Protein AF-A0A7R9DGQ2-F1 (afdb_monomer)

pLDDT: mean 95.88, std 4.14, range [75.31, 98.44]

Organism: Timema poppense (NCBI:txid170557)

Mean predicted aligned error: 3.26 Å

Solvent-accessible surface area (backbone atoms only — not comparabl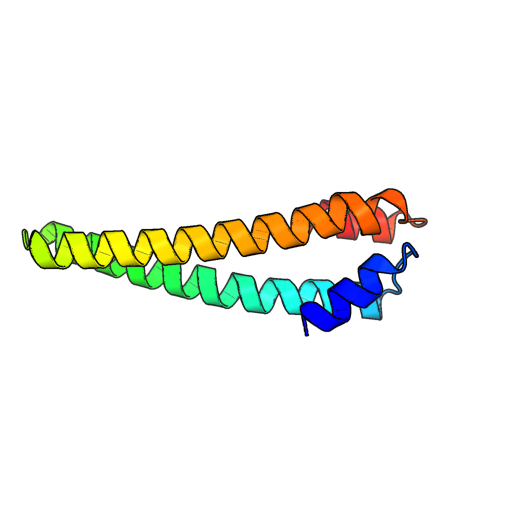e to full-atom values): 5626 Å² total; per-residue (Å²): 103,53,74,59,42,50,57,59,39,68,64,59,48,61,66,52,73,66,55,49,50,50,41,52,51,36,51,50,52,57,53,47,53,46,54,51,52,45,53,53,46,52,53,49,45,62,60,42,65,78,66,74,49,64,74,63,47,51,52,46,51,54,51,44,50,52,47,51,49,54,47,50,52,55,52,51,52,52,51,50,45,38,67,71,21,40,60,80,35,40,82,46,74,67,52,41,55,53,57,80,71,105

Secondary structure (DSSP, 8-state):
-HHHHHHHHTT-SPPPHHHHHHHHHHHHHHHHHHHHHHHHHHHHHHHHHTTT-HHHHHHHHHHHHHHHHHHHHHHHHHHHHIIIIITTT--SHHHHHHHHH-

Sequence (102 aa):
MVEAMKRVASLDLDLSVEERNLLSVAYKNVIGARRASWRIISSIEQKEENKGADLKLAMIRAYRAKVEQELRDICSDILAVLDTHLIPFATSGESRVFYYKM

Foldseek 3Di:
DLVVLLVVLQVLAADDPVSLVVNVVVLCVQLVVLVVVLVVLVVVLVVVVVVPDVVVNVVSVVVSVVSVVVNVVSVVVLVCSLVPRQCVRHPDPVSNVSSVVD

InterPro domains:
  IPR000308 14-3-3 pr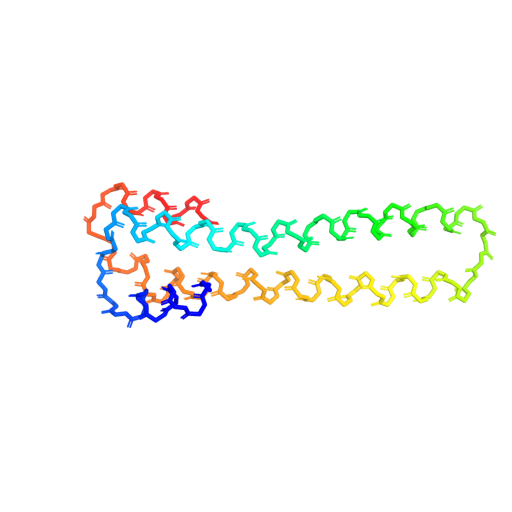otein [PR00305] (14-43)
  IPR000308 14-3-3 protein [PR00305] (63-87)
  IPR000308 14-3-3 protein [PR00305] (94-102)
  IPR000308 14-3-3 protein [PTHR18860] (1-102)
  IPR023409 14-3-3 protein, conserved site [PS00796] (20-30)
  IPR023410 14-3-3 domain [PF00244] (1-102)
  IPR023410 14-3-3 domain [SM00101] (1-102)
  IPR036815 14-3-3 domain superfamily [G3DSA:1.20.190.20] (1-102)
  IPR036815 14-3-3 domain superfamily [SSF48445] (1-102)

Radius of gyration: 17.96 Å; Cα contacts (8 Å, |Δi|>4): 72; chains: 1; bounding box: 44×19×49 Å

Nearest PDB structures (foldseek):
  8dgp-assembly2_D  TM=1.002E+00  e=1.818E-10  Homo sapiens
  7v9b-assembly1_A  TM=9.980E-01  e=3.245E-10  Homo sapiens
  7a6y-assembly2_D  TM=9.788E-01  e=6.979E-09  Homo sapiens
  6gkf-assembly2_D  TM=9.874E-01  e=2.801E-08  Homo sapiens
  6twz-assembly1_A  TM=9.746E-01  e=7.073E-08  Homo sapiens

Structure (mmCIF, N/CA/C/O backbone):
data_AF-A0A7R9DGQ2-F1
#
_entry.id   AF-A0A7R9DGQ2-F1
#
loop_
_atom_site.group_PDB
_atom_site.id
_atom_site.type_symbol
_atom_site.label_atom_id
_atom_site.label_alt_id
_atom_site.label_comp_id
_atom_site.label_asym_id
_atom_site.label_entity_id
_atom_site.label_seq_id
_atom_site.pdbx_PDB_ins_code
_atom_site.Cartn_x
_atom_site.Cartn_y
_atom_site.Cartn_z
_atom_site.occupancy
_atom_site.B_iso_or_equiv
_atom_site.auth_seq_id
_atom_site.auth_comp_id
_atom_site.auth_asym_id
_atom_site.auth_atom_id
_atom_site.pdbx_PDB_model_num
ATOM 1 N N . MET A 1 1 ? -3.040 8.734 -9.853 1.00 89.56 1 MET A N 1
ATOM 2 C CA . MET A 1 1 ? -1.572 8.550 -9.890 1.00 89.56 1 MET A CA 1
ATOM 3 C C . MET A 1 1 ? -1.200 7.074 -9.851 1.00 89.56 1 MET A C 1
ATOM 5 O O . MET A 1 1 ? -0.617 6.628 -10.825 1.00 89.56 1 MET A O 1
ATOM 9 N N . VAL A 1 2 ? -1.596 6.318 -8.813 1.00 94.81 2 VAL A N 1
ATOM 10 C CA . VAL A 1 2 ? -1.340 4.861 -8.713 1.00 94.81 2 VAL A CA 1
ATOM 11 C C . VAL A 1 2 ? -1.738 4.119 -9.993 1.00 94.81 2 VAL A C 1
ATOM 13 O O . VAL A 1 2 ? -0.875 3.543 -10.636 1.00 94.81 2 VAL A O 1
ATOM 16 N N . GLU A 1 3 ? -2.986 4.258 -10.447 1.00 96.19 3 GLU A N 1
ATOM 17 C CA . GLU A 1 3 ? -3.466 3.617 -11.687 1.00 96.19 3 GLU A CA 1
ATOM 18 C C . GLU A 1 3 ? -2.620 3.909 -12.934 1.00 96.19 3 GLU A C 1
ATOM 20 O O . GLU A 1 3 ? -2.417 3.040 -13.776 1.00 96.19 3 GLU A O 1
ATOM 25 N N . ALA A 1 4 ? -2.109 5.134 -13.073 1.00 96.62 4 ALA A N 1
ATOM 26 C CA . ALA A 1 4 ? -1.264 5.486 -14.209 1.00 96.62 4 ALA A CA 1
ATOM 27 C C . ALA A 1 4 ? 0.110 4.816 -14.095 1.00 96.62 4 ALA A C 1
ATOM 29 O O . ALA A 1 4 ? 0.574 4.218 -15.060 1.00 96.62 4 ALA A O 1
ATOM 30 N N . MET A 1 5 ? 0.721 4.853 -12.907 1.00 97.19 5 MET A N 1
ATOM 31 C CA . MET A 1 5 ? 2.028 4.237 -12.676 1.00 97.19 5 MET A CA 1
ATOM 32 C C . MET A 1 5 ? 1.983 2.709 -12.711 1.00 97.19 5 MET A C 1
ATOM 34 O O . MET A 1 5 ? 2.967 2.096 -13.103 1.00 97.19 5 MET A O 1
ATOM 38 N N . LYS A 1 6 ? 0.844 2.089 -12.380 1.00 96.50 6 LYS A N 1
ATOM 39 C CA . LYS A 1 6 ? 0.630 0.651 -12.584 1.00 96.50 6 LYS A CA 1
ATOM 40 C C . LYS A 1 6 ? 0.676 0.282 -14.060 1.00 96.50 6 LYS A C 1
ATOM 42 O O . LYS A 1 6 ? 1.352 -0.669 -14.414 1.00 96.50 6 LYS A O 1
ATOM 47 N N . ARG A 1 7 ? 0.031 1.068 -14.930 1.00 96.81 7 ARG A N 1
ATOM 48 C CA . ARG A 1 7 ? 0.110 0.843 -16.383 1.00 96.81 7 ARG A CA 1
ATOM 49 C C . ARG A 1 7 ? 1.530 0.984 -16.919 1.00 96.81 7 ARG A C 1
ATOM 51 O O . ARG A 1 7 ? 1.899 0.220 -17.796 1.00 96.81 7 ARG A O 1
ATOM 58 N N . VAL A 1 8 ? 2.303 1.937 -16.394 1.00 96.50 8 VAL A N 1
ATOM 59 C CA . VAL A 1 8 ? 3.723 2.098 -16.751 1.00 96.50 8 VAL A CA 1
ATOM 60 C C . VAL A 1 8 ? 4.545 0.901 -16.264 1.00 96.50 8 VAL A C 1
ATOM 62 O O . VAL A 1 8 ? 5.336 0.367 -17.028 1.00 96.50 8 VAL A O 1
ATOM 65 N N . ALA A 1 9 ? 4.321 0.437 -15.029 1.00 96.25 9 ALA A N 1
ATOM 66 C CA . ALA A 1 9 ? 4.982 -0.753 -14.494 1.00 96.25 9 ALA A CA 1
ATOM 67 C C . ALA A 1 9 ? 4.682 -2.006 -15.334 1.00 96.25 9 ALA A C 1
ATOM 69 O O . ALA A 1 9 ? 5.599 -2.741 -15.668 1.00 96.25 9 ALA A O 1
ATOM 70 N N . SER A 1 10 ? 3.430 -2.201 -15.755 1.00 95.75 10 SER A N 1
ATOM 71 C CA . SER A 1 10 ? 3.005 -3.326 -16.601 1.00 95.75 10 SER A CA 1
ATOM 72 C C . SER A 1 10 ? 3.500 -3.275 -18.055 1.00 95.75 10 SER A C 1
ATOM 74 O O . SER A 1 10 ? 3.057 -4.083 -18.866 1.00 95.75 10 SER A O 1
ATOM 76 N N . LEU A 1 11 ? 4.381 -2.332 -18.414 1.00 96.12 11 LEU A N 1
ATOM 77 C CA . LEU A 1 11 ? 5.097 -2.367 -19.694 1.00 96.12 11 LEU A CA 1
ATOM 78 C C . LEU A 1 11 ? 6.267 -3.357 -19.685 1.00 96.12 11 LEU A C 1
ATOM 80 O O . LEU A 1 11 ? 6.854 -3.567 -20.743 1.00 96.12 11 LEU A O 1
ATOM 84 N N . ASP A 1 12 ? 6.589 -3.956 -18.531 1.00 95.94 12 ASP A N 1
ATOM 85 C CA . ASP A 1 12 ? 7.615 -4.995 -18.396 1.00 95.94 12 ASP A CA 1
ATOM 86 C C . ASP A 1 12 ? 9.006 -4.507 -18.850 1.00 95.94 12 ASP A C 1
ATOM 88 O O . ASP A 1 12 ? 9.777 -5.189 -19.528 1.00 95.94 12 ASP A O 1
ATOM 92 N N . LEU A 1 13 ? 9.318 -3.266 -18.472 1.00 94.88 13 LEU A N 1
ATOM 93 C CA . LEU A 1 13 ? 10.583 -2.586 -18.739 1.00 94.88 13 LEU A CA 1
ATOM 94 C C . LEU A 1 13 ? 11.186 -2.083 -17.426 1.00 94.88 13 LEU A C 1
ATOM 96 O O . LEU A 1 13 ? 10.465 -1.771 -16.476 1.00 94.88 13 LEU A O 1
ATOM 100 N N . ASP A 1 14 ? 12.514 -1.949 -17.384 1.00 96.12 14 ASP A N 1
ATOM 101 C CA . ASP A 1 14 ? 13.174 -1.304 -16.248 1.00 96.12 14 ASP A CA 1
ATOM 102 C C . ASP A 1 14 ? 12.773 0.172 -16.205 1.00 96.12 14 ASP A C 1
ATOM 104 O O . ASP A 1 14 ? 13.000 0.927 -17.156 1.00 96.12 14 ASP A O 1
ATOM 108 N N . LEU A 1 15 ? 12.159 0.580 -15.099 1.00 97.38 15 LEU A N 1
ATOM 109 C CA . LEU A 1 15 ? 11.661 1.937 -14.953 1.00 97.38 15 LEU A CA 1
ATOM 110 C C . LEU A 1 15 ? 12.815 2.921 -14.752 1.00 97.38 15 LEU A C 1
ATOM 112 O O . LEU A 1 15 ? 13.747 2.695 -13.962 1.00 97.38 15 LEU A O 1
ATOM 116 N N . SER A 1 16 ? 12.694 4.087 -15.383 1.00 97.44 16 SER A N 1
ATOM 117 C CA . SER A 1 16 ? 13.592 5.206 -15.120 1.00 97.44 16 SER A CA 1
ATOM 118 C C . SER A 1 16 ? 13.544 5.622 -13.644 1.00 97.44 16 SER A C 1
ATOM 120 O O . SER A 1 16 ? 12.616 5.304 -12.893 1.00 97.44 16 SER A O 1
ATOM 122 N N . VAL A 1 17 ? 14.559 6.364 -13.199 1.00 97.06 17 VAL A N 1
ATOM 123 C CA . VAL A 1 17 ? 14.622 6.882 -11.821 1.00 97.06 17 VAL A CA 1
ATOM 124 C C . VAL A 1 17 ? 13.378 7.713 -11.485 1.00 97.06 17 VAL A C 1
ATOM 126 O O . VAL A 1 17 ? 12.825 7.587 -10.392 1.00 97.06 17 VAL A O 1
ATOM 129 N N . GLU A 1 18 ? 12.907 8.533 -12.425 1.00 97.31 18 GLU A N 1
ATOM 130 C CA . GLU A 1 18 ? 11.720 9.366 -12.238 1.00 97.31 18 GLU A CA 1
ATOM 131 C C . GLU A 1 18 ? 10.449 8.519 -12.107 1.00 97.31 18 GLU A C 1
ATOM 133 O O . GLU A 1 18 ? 9.695 8.691 -11.150 1.00 97.31 18 GLU A O 1
ATOM 138 N N . GLU A 1 19 ? 10.249 7.536 -12.986 1.00 97.62 19 GLU A N 1
ATOM 139 C CA . GLU A 1 19 ? 9.090 6.638 -12.933 1.00 97.62 19 GLU A CA 1
ATOM 140 C C . GLU A 1 19 ? 9.071 5.798 -11.650 1.00 97.62 19 GLU A C 1
ATOM 142 O O . GLU 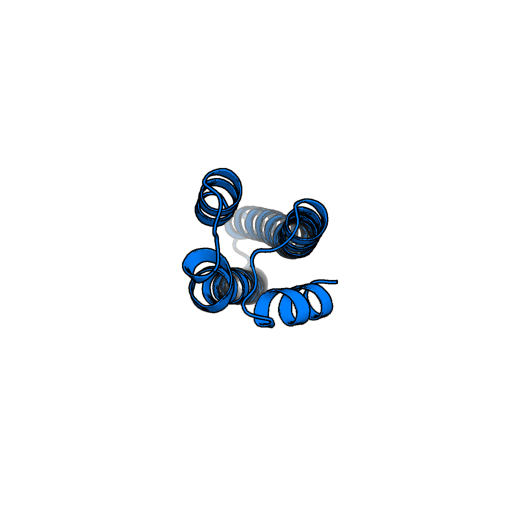A 1 19 ? 8.033 5.708 -10.989 1.00 97.62 19 GLU A O 1
ATOM 147 N N . ARG A 1 20 ? 10.219 5.245 -11.229 1.00 97.50 20 ARG A N 1
ATOM 148 C CA . ARG A 1 20 ? 10.343 4.528 -9.945 1.00 97.50 20 ARG A CA 1
ATOM 149 C C . ARG A 1 20 ? 9.955 5.418 -8.769 1.00 97.50 20 ARG A C 1
ATOM 151 O O . ARG A 1 20 ? 9.209 4.994 -7.881 1.00 97.50 20 ARG A O 1
ATOM 158 N N . ASN A 1 21 ? 10.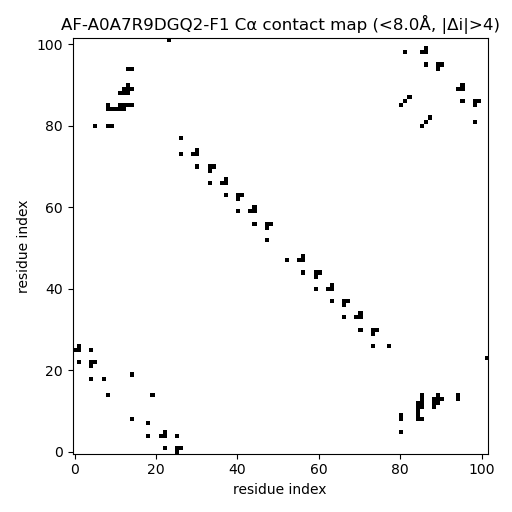420 6.665 -8.769 1.00 97.38 21 ASN A N 1
ATOM 159 C CA . ASN A 1 21 ? 10.090 7.629 -7.727 1.00 97.38 21 ASN A CA 1
ATOM 160 C C . ASN A 1 21 ? 8.599 7.984 -7.727 1.00 97.38 21 ASN A C 1
ATOM 162 O O . ASN A 1 21 ? 7.987 7.981 -6.656 1.00 97.38 21 ASN A O 1
ATOM 166 N N . LEU A 1 22 ? 7.997 8.222 -8.895 1.00 97.94 22 LEU A N 1
ATOM 167 C CA . LEU A 1 22 ? 6.566 8.505 -9.026 1.00 97.94 22 LEU A CA 1
ATOM 168 C C . LEU A 1 22 ? 5.711 7.334 -8.531 1.00 97.94 22 LEU A C 1
ATOM 170 O O . LEU A 1 22 ? 4.772 7.554 -7.763 1.00 97.94 22 LEU A O 1
ATOM 174 N N . LEU A 1 23 ? 6.057 6.096 -8.896 1.00 97.38 23 LEU A N 1
ATOM 175 C CA . LEU A 1 23 ? 5.387 4.891 -8.400 1.00 97.38 23 LEU A CA 1
ATOM 176 C C . LEU A 1 23 ? 5.461 4.817 -6.865 1.00 97.38 23 LEU A C 1
ATOM 178 O O . LEU A 1 23 ? 4.434 4.694 -6.195 1.00 97.38 23 LEU A O 1
ATOM 182 N N . SER A 1 24 ? 6.665 4.956 -6.301 1.00 97.31 24 SER A N 1
ATOM 183 C CA . SER A 1 24 ? 6.889 4.924 -4.851 1.00 97.31 24 SER A CA 1
ATOM 184 C C . SER A 1 24 ? 6.099 6.016 -4.123 1.00 97.31 24 SER A C 1
ATOM 186 O O . SER A 1 24 ? 5.460 5.740 -3.109 1.00 97.31 24 SER A O 1
ATOM 188 N N . VAL A 1 25 ? 6.116 7.255 -4.623 1.00 97.62 25 VAL A N 1
ATOM 189 C CA . VAL A 1 25 ? 5.373 8.378 -4.026 1.00 97.62 25 VAL A CA 1
ATOM 190 C C . VAL A 1 25 ? 3.869 8.120 -4.076 1.00 97.62 25 VAL A C 1
ATOM 192 O O . VAL A 1 25 ? 3.181 8.339 -3.076 1.00 97.62 25 VAL A O 1
ATOM 195 N N . ALA A 1 26 ? 3.358 7.609 -5.199 1.00 97.00 26 ALA A N 1
ATOM 196 C CA . ALA A 1 26 ? 1.941 7.314 -5.362 1.00 97.00 26 ALA A CA 1
ATOM 197 C C . ALA A 1 26 ? 1.445 6.323 -4.298 1.00 97.00 26 ALA A C 1
ATOM 199 O O . ALA A 1 26 ? 0.493 6.629 -3.577 1.00 97.00 26 ALA A O 1
ATOM 200 N N . TYR A 1 27 ? 2.120 5.180 -4.140 1.00 97.75 27 TYR A N 1
ATOM 201 C CA . TYR A 1 27 ? 1.733 4.181 -3.141 1.00 97.75 27 TYR A CA 1
ATOM 202 C C . TYR A 1 27 ? 1.982 4.651 -1.705 1.00 97.75 27 TYR A C 1
ATOM 204 O O . TYR A 1 27 ? 1.109 4.465 -0.857 1.00 97.75 27 TYR A O 1
ATOM 212 N N . LYS A 1 28 ? 3.107 5.332 -1.423 1.00 97.38 28 LYS A N 1
ATOM 213 C CA . LYS A 1 28 ? 3.411 5.879 -0.084 1.00 97.38 28 LYS A CA 1
ATOM 214 C C . LYS A 1 28 ? 2.352 6.860 0.407 1.00 97.38 28 LYS A C 1
ATOM 216 O O . LYS A 1 28 ? 2.004 6.834 1.586 1.00 97.38 28 LYS A O 1
ATOM 221 N N . ASN A 1 29 ? 1.815 7.692 -0.479 1.00 95.50 29 ASN A N 1
ATOM 222 C CA . ASN A 1 29 ? 0.759 8.634 -0.119 1.00 95.50 29 ASN A CA 1
ATOM 223 C C . ASN A 1 29 ? -0.553 7.913 0.214 1.00 95.50 29 ASN A C 1
ATOM 225 O O . ASN A 1 29 ? -1.168 8.200 1.243 1.00 95.50 29 ASN A O 1
ATOM 229 N N . VAL A 1 30 ? -0.953 6.941 -0.612 1.00 95.75 30 VAL A N 1
ATOM 230 C CA . VAL A 1 30 ? -2.202 6.189 -0.412 1.00 95.75 30 VAL A CA 1
ATOM 231 C C . VAL A 1 30 ? -2.137 5.344 0.866 1.00 95.75 30 VAL A C 1
ATOM 233 O O . VAL A 1 30 ? -3.015 5.459 1.727 1.00 95.75 30 VAL A O 1
ATOM 236 N N . ILE A 1 31 ? -1.062 4.570 1.062 1.00 97.12 31 ILE A N 1
ATOM 237 C CA . ILE A 1 31 ? -0.878 3.775 2.286 1.00 97.12 31 ILE A CA 1
ATOM 238 C C . ILE A 1 31 ? -0.672 4.668 3.517 1.00 97.12 31 ILE A C 1
ATOM 240 O O . ILE A 1 31 ? -1.142 4.347 4.609 1.00 97.12 31 ILE A O 1
ATOM 244 N N . GLY A 1 32 ? -0.010 5.818 3.360 1.00 97.69 32 GLY A N 1
ATOM 245 C CA . GLY A 1 32 ? 0.221 6.789 4.427 1.00 97.69 32 GLY A CA 1
ATOM 246 C C . GLY A 1 32 ? -1.083 7.335 5.004 1.00 97.69 32 GLY A C 1
ATOM 247 O O . GLY A 1 32 ? -1.249 7.349 6.228 1.00 97.69 32 GLY A O 1
ATOM 248 N N . ALA A 1 33 ? -2.033 7.696 4.135 1.00 97.00 33 ALA A N 1
ATOM 249 C CA . ALA A 1 33 ? -3.364 8.137 4.543 1.00 97.00 33 ALA A CA 1
ATOM 250 C C . ALA A 1 33 ? -4.092 7.050 5.349 1.00 97.00 33 ALA A C 1
ATOM 252 O O . ALA A 1 33 ? -4.587 7.317 6.446 1.00 97.00 33 ALA A O 1
ATOM 253 N N . ARG A 1 34 ? -4.086 5.799 4.869 1.00 97.81 34 ARG A N 1
ATOM 254 C CA . ARG A 1 34 ? -4.745 4.683 5.565 1.00 97.81 34 ARG A CA 1
ATOM 255 C C . ARG A 1 34 ? -4.074 4.297 6.879 1.00 97.81 34 ARG A C 1
ATOM 257 O O . ARG A 1 34 ? -4.772 4.075 7.866 1.00 97.81 34 ARG A O 1
ATOM 264 N N . ARG A 1 35 ? -2.741 4.329 6.961 1.00 98.38 35 ARG A N 1
ATOM 265 C CA . ARG A 1 35 ? -2.004 4.124 8.222 1.00 98.38 35 ARG A CA 1
ATOM 266 C C . ARG A 1 35 ? -2.299 5.219 9.245 1.00 98.38 35 ARG A C 1
ATOM 268 O O . ARG A 1 35 ? -2.336 4.943 10.443 1.00 98.38 35 ARG A O 1
ATOM 275 N N . ALA A 1 36 ? -2.473 6.468 8.811 1.00 98.31 36 ALA A N 1
ATOM 276 C CA . ALA A 1 36 ? -2.889 7.549 9.701 1.00 98.31 36 ALA A CA 1
ATOM 277 C C . ALA A 1 36 ? -4.311 7.312 10.231 1.00 98.31 36 ALA A C 1
ATOM 279 O O . ALA A 1 36 ? -4.508 7.345 11.445 1.00 98.31 36 ALA A O 1
ATOM 280 N N . SER A 1 37 ? -5.264 6.982 9.353 1.00 98.19 37 SER A N 1
ATOM 281 C CA . SER A 1 37 ? -6.634 6.631 9.750 1.00 98.19 37 SER A CA 1
ATOM 282 C C . SER A 1 37 ? -6.667 5.459 10.732 1.00 98.19 37 SER A C 1
ATOM 284 O O . SER A 1 37 ? -7.307 5.560 11.775 1.00 98.19 37 SER A O 1
ATOM 286 N N . TRP A 1 38 ? -5.925 4.384 10.455 1.00 98.44 38 TRP A N 1
ATOM 287 C CA . TRP A 1 38 ? -5.862 3.208 11.323 1.00 98.44 38 TRP A CA 1
ATOM 288 C C . TRP A 1 38 ? -5.337 3.539 12.725 1.00 98.44 38 TRP A C 1
ATOM 290 O O . TRP A 1 38 ? -5.933 3.120 13.716 1.00 98.44 38 TRP A O 1
ATOM 300 N N . ARG A 1 39 ? -4.274 4.351 12.832 1.00 98.44 39 ARG A N 1
ATOM 301 C CA . ARG A 1 39 ? -3.738 4.799 14.131 1.00 98.44 39 ARG A CA 1
ATOM 302 C C . ARG A 1 39 ? -4.758 5.612 14.927 1.00 98.44 39 ARG A C 1
ATOM 304 O O . ARG A 1 39 ? -4.889 5.409 16.131 1.00 98.44 39 ARG A O 1
ATOM 311 N N . ILE A 1 40 ? -5.479 6.516 14.262 1.00 98.12 40 ILE A N 1
ATOM 312 C CA . ILE A 1 40 ? -6.515 7.339 14.901 1.00 98.12 40 ILE A CA 1
ATOM 313 C C . ILE A 1 40 ? -7.640 6.447 15.432 1.00 98.12 40 ILE A C 1
ATOM 315 O O . ILE A 1 40 ? -7.995 6.555 16.602 1.00 98.12 40 ILE A O 1
ATOM 319 N N . ILE A 1 41 ? -8.162 5.540 14.603 1.00 97.44 41 ILE A N 1
ATOM 320 C CA . ILE A 1 41 ? -9.265 4.648 14.985 1.00 97.44 41 ILE A CA 1
ATOM 321 C C . ILE A 1 41 ? -8.83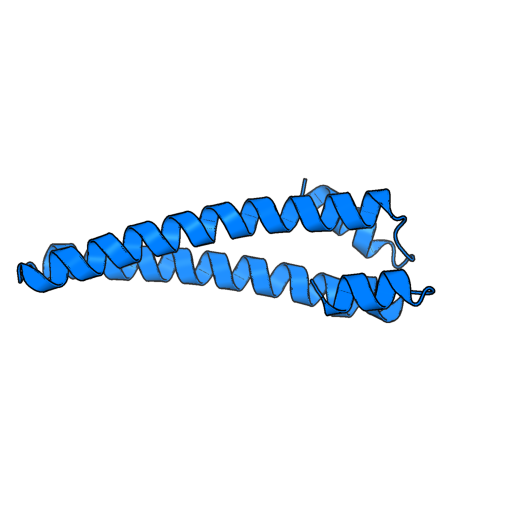8 3.718 16.122 1.00 97.44 41 ILE A C 1
ATOM 323 O O . ILE A 1 41 ? -9.573 3.585 17.092 1.00 97.44 41 ILE A O 1
ATOM 327 N N . SER A 1 42 ? -7.630 3.154 16.058 1.00 97.12 42 SER A N 1
ATOM 328 C CA . SER A 1 42 ? -7.097 2.294 17.123 1.00 97.12 42 SER A CA 1
ATOM 329 C C . SER A 1 42 ? -6.950 3.050 18.450 1.00 97.12 42 SER A C 1
ATOM 331 O O . SER A 1 42 ? -7.257 2.514 19.511 1.00 97.12 42 SER A O 1
ATOM 333 N N . SER A 1 43 ? -6.549 4.327 18.411 1.00 96.88 43 SER A N 1
ATOM 334 C CA . SER A 1 43 ? -6.507 5.172 19.613 1.00 96.88 43 SER A CA 1
ATOM 335 C C . SER A 1 43 ? -7.904 5.475 20.167 1.00 96.88 43 SER A C 1
ATOM 337 O O . SER A 1 43 ? -8.075 5.558 21.383 1.00 96.88 43 SER A O 1
ATOM 339 N N . ILE A 1 44 ? -8.908 5.641 19.299 1.00 95.31 44 ILE A N 1
ATOM 340 C CA . ILE A 1 44 ? -10.307 5.820 19.712 1.00 95.31 44 ILE A CA 1
ATOM 341 C C . ILE A 1 44 ? -10.845 4.530 20.342 1.00 95.31 44 ILE A C 1
ATOM 343 O O . ILE A 1 44 ? -11.454 4.602 21.405 1.00 95.31 44 ILE A O 1
ATOM 347 N N . GLU A 1 45 ? -10.574 3.369 19.740 1.00 94.31 45 GLU A N 1
ATOM 348 C CA . GLU A 1 45 ? -10.947 2.053 20.277 1.00 94.31 45 GLU A CA 1
ATOM 349 C C . GLU A 1 45 ? -10.418 1.874 21.698 1.00 94.31 45 GLU A C 1
ATOM 351 O O . GLU A 1 45 ? -11.206 1.681 22.619 1.00 94.31 45 GLU A O 1
ATOM 356 N N . GLN A 1 46 ? -9.114 2.079 21.902 1.00 93.31 46 GLN A N 1
ATOM 357 C CA . GLN A 1 46 ? -8.479 1.947 23.215 1.00 93.31 46 GLN A CA 1
ATOM 358 C C . GLN A 1 46 ? -9.079 2.897 24.270 1.00 93.31 46 GLN A C 1
ATOM 360 O O . GLN A 1 46 ? -9.171 2.558 25.449 1.00 93.31 46 GLN A O 1
ATOM 365 N N . LYS A 1 47 ? -9.500 4.107 23.873 1.00 92.31 47 LYS A N 1
ATOM 366 C CA . LYS A 1 47 ? -10.151 5.063 24.787 1.00 92.31 47 LYS A CA 1
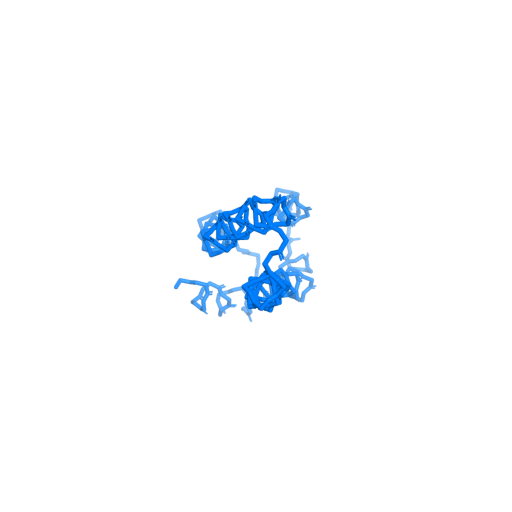ATOM 367 C C . LYS A 1 47 ? -11.577 4.659 25.150 1.00 92.31 47 LYS A C 1
ATOM 369 O O . LYS A 1 47 ? -12.005 4.956 26.264 1.00 92.31 47 LYS A O 1
ATOM 374 N N . GLU A 1 48 ? -12.315 4.052 24.225 1.00 91.44 48 GLU A N 1
ATOM 375 C CA . GLU A 1 48 ? -13.696 3.614 24.457 1.00 91.44 48 GLU A CA 1
ATOM 376 C C . GLU A 1 48 ? -13.771 2.271 25.195 1.00 91.44 48 GLU A C 1
ATOM 378 O O . GLU A 1 48 ? -14.696 2.083 25.983 1.00 91.44 48 GLU A O 1
ATOM 383 N N . GLU A 1 49 ? -12.774 1.388 25.051 1.00 89.12 49 GLU A N 1
ATOM 384 C CA . GLU A 1 49 ? -12.658 0.163 25.864 1.00 89.12 49 GLU A CA 1
ATOM 385 C C . GLU A 1 49 ? -12.651 0.473 27.368 1.00 89.12 49 GLU A C 1
ATOM 387 O O . GLU A 1 49 ? -13.320 -0.204 28.146 1.00 89.12 49 GLU A O 1
ATOM 392 N N . ASN A 1 50 ? -12.008 1.571 27.774 1.00 82.12 50 ASN A N 1
ATOM 393 C CA . ASN A 1 50 ? -11.955 2.003 29.175 1.00 82.12 50 ASN A CA 1
ATOM 394 C C . ASN A 1 50 ? -13.297 2.526 29.729 1.00 82.12 50 ASN A C 1
ATOM 396 O O . ASN A 1 50 ? -13.398 2.782 30.927 1.00 82.12 50 ASN A O 1
ATOM 400 N N . LYS A 1 51 ? -14.316 2.733 28.881 1.00 83.6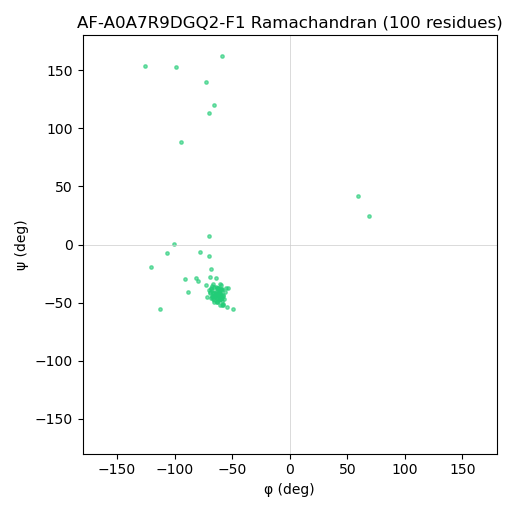2 51 LYS A N 1
ATOM 401 C CA . LYS A 1 51 ? -15.615 3.320 29.263 1.00 83.62 51 LYS A CA 1
ATOM 402 C C . LYS A 1 51 ? -16.766 2.309 29.308 1.00 83.62 51 LYS A C 1
ATOM 404 O O . LYS A 1 51 ? -17.858 2.684 29.725 1.00 83.62 51 LYS A O 1
ATOM 409 N N . GLY A 1 52 ? -16.548 1.064 28.871 1.00 75.31 52 GLY A N 1
ATOM 410 C CA . GLY A 1 52 ? -17.545 -0.016 28.944 1.00 75.31 52 GLY A CA 1
ATOM 411 C C . GLY A 1 52 ? -18.764 0.137 28.019 1.00 75.31 52 GLY A C 1
ATOM 412 O O . GLY A 1 52 ? -19.829 -0.390 28.325 1.00 75.31 52 GLY A O 1
ATOM 413 N N . ALA A 1 53 ? -18.654 0.880 26.909 1.00 76.38 53 ALA A N 1
ATOM 414 C CA . ALA A 1 53 ? -19.762 1.097 25.969 1.00 76.38 53 ALA A CA 1
ATOM 415 C C . ALA A 1 53 ? -19.746 0.095 24.790 1.00 76.38 53 ALA A C 1
ATOM 417 O O . ALA A 1 53 ? -19.216 0.396 23.717 1.00 76.38 53 ALA A O 1
ATOM 418 N N . ASP A 1 54 ? -20.388 -1.067 24.958 1.00 83.06 54 ASP A N 1
ATOM 419 C CA . ASP A 1 54 ? -20.312 -2.205 24.017 1.00 83.06 54 ASP A CA 1
ATOM 420 C C . ASP A 1 54 ? -20.757 -1.898 22.575 1.00 83.06 54 ASP A C 1
ATOM 422 O O . ASP A 1 54 ? -20.080 -2.280 21.618 1.00 83.06 54 ASP A O 1
ATOM 426 N N . LEU A 1 55 ? -21.861 -1.166 22.379 1.00 89.88 55 LEU A N 1
ATOM 427 C CA . LEU A 1 55 ? -22.367 -0.858 21.030 1.00 89.88 55 LEU A CA 1
ATOM 428 C C . LEU A 1 55 ? -21.420 0.055 20.238 1.00 89.88 55 LEU A C 1
ATOM 430 O O . LEU A 1 55 ? -21.184 -0.165 19.049 1.00 89.88 55 LEU A O 1
ATOM 434 N N . LYS A 1 56 ? -20.857 1.078 20.893 1.00 90.62 56 LYS A N 1
ATOM 435 C CA . LYS A 1 56 ? -19.893 1.988 20.255 1.00 90.62 56 LYS A CA 1
ATOM 436 C C . LYS A 1 56 ? -18.608 1.248 19.920 1.00 90.62 56 LYS A C 1
ATOM 438 O O . LYS A 1 56 ? -18.072 1.417 18.827 1.00 90.62 56 LYS A O 1
ATOM 443 N N . LEU A 1 57 ? -18.152 0.397 20.836 1.00 93.69 57 LEU A N 1
ATOM 444 C CA . LEU A 1 57 ? -16.955 -0.405 20.648 1.00 93.69 57 LEU A CA 1
ATOM 445 C C . LEU A 1 57 ? -17.092 -1.360 19.453 1.00 93.69 57 LEU A C 1
ATOM 447 O O . LEU A 1 57 ? -16.174 -1.453 18.640 1.00 93.69 57 LEU A O 1
ATOM 451 N N . ALA A 1 58 ? -18.255 -1.998 19.285 1.00 94.38 58 ALA A N 1
ATOM 452 C CA . ALA A 1 58 ? -18.541 -2.842 18.125 1.00 94.38 58 ALA A CA 1
ATOM 453 C C . ALA A 1 58 ? -18.459 -2.062 16.798 1.00 94.38 58 ALA A C 1
ATOM 455 O O . ALA A 1 58 ? -17.825 -2.526 15.848 1.00 94.38 58 ALA A O 1
ATOM 456 N N . MET A 1 59 ? -19.031 -0.852 16.738 1.00 95.62 59 MET A N 1
ATOM 457 C CA . MET A 1 59 ? -18.950 0.010 15.549 1.00 95.62 59 MET A CA 1
ATOM 458 C C . MET A 1 59 ? -17.511 0.442 15.237 1.00 95.62 59 MET A C 1
ATOM 460 O O . MET A 1 59 ? -17.095 0.412 14.078 1.00 95.62 59 MET A O 1
ATOM 464 N N . ILE A 1 60 ? -16.736 0.811 16.262 1.00 96.25 60 ILE A N 1
ATOM 465 C CA . ILE A 1 60 ? -15.332 1.215 16.104 1.00 96.25 60 ILE A CA 1
ATOM 466 C C . ILE A 1 60 ? -14.495 0.048 15.576 1.00 96.25 60 ILE A C 1
ATOM 468 O O . ILE A 1 60 ? -13.754 0.224 14.609 1.00 96.25 60 ILE A O 1
ATOM 472 N N . ARG A 1 61 ? -14.660 -1.152 16.146 1.00 96.12 61 ARG A N 1
ATOM 473 C CA . ARG A 1 61 ? -13.967 -2.371 15.702 1.00 96.12 61 ARG A CA 1
ATOM 474 C C . ARG A 1 61 ? -14.294 -2.726 14.258 1.00 96.12 61 ARG A C 1
ATOM 476 O O . ARG A 1 61 ? -13.384 -3.003 13.480 1.00 96.12 61 ARG A O 1
ATOM 483 N N . ALA A 1 62 ? -15.570 -2.660 13.875 1.00 97.00 62 ALA A N 1
ATOM 484 C CA . ALA A 1 62 ? -15.985 -2.894 12.494 1.00 97.00 62 ALA A CA 1
ATOM 485 C C . ALA A 1 62 ? -15.336 -1.887 11.529 1.00 97.00 62 ALA A C 1
ATOM 487 O O . ALA A 1 62 ? -14.851 -2.261 10.459 1.00 97.00 62 ALA A O 1
ATOM 488 N N . TYR A 1 63 ? -15.267 -0.612 11.921 1.00 97.69 63 TYR A N 1
ATOM 489 C CA . TYR A 1 63 ? -14.628 0.413 11.103 1.00 97.69 63 TYR A CA 1
ATOM 490 C C . TYR A 1 63 ? -13.103 0.247 11.029 1.00 97.69 63 TYR A C 1
ATOM 492 O O . TYR A 1 63 ? -12.531 0.393 9.948 1.00 97.69 63 TYR A O 1
ATOM 500 N N . ARG A 1 64 ? -12.439 -0.132 12.132 1.00 97.94 64 ARG A N 1
ATOM 501 C CA . ARG A 1 64 ? -11.011 -0.486 12.125 1.00 97.94 64 ARG A CA 1
ATOM 502 C C . ARG A 1 64 ? -10.742 -1.641 11.168 1.00 97.94 64 ARG A C 1
ATOM 504 O O . ARG A 1 64 ? -9.853 -1.514 10.332 1.00 97.94 64 ARG A O 1
ATOM 511 N N . ALA A 1 65 ? -11.523 -2.718 11.249 1.00 98.12 65 ALA A N 1
ATOM 512 C CA . ALA A 1 65 ? -11.374 -3.885 10.382 1.00 98.12 65 ALA A CA 1
ATOM 513 C C . ALA A 1 65 ? -11.514 -3.519 8.896 1.00 98.12 65 ALA A C 1
ATOM 515 O O . ALA A 1 65 ? -10.736 -3.986 8.068 1.00 98.12 65 ALA A O 1
ATOM 516 N N . LYS A 1 66 ? -12.442 -2.614 8.555 1.00 98.19 66 LYS A N 1
ATOM 517 C CA . LYS A 1 66 ? -12.561 -2.087 7.189 1.00 98.19 66 LYS A CA 1
ATOM 518 C C . LYS A 1 66 ? -11.288 -1.362 6.738 1.00 98.19 66 LYS A C 1
ATOM 520 O O . LYS A 1 66 ? -10.796 -1.621 5.646 1.00 98.19 66 LYS A O 1
ATOM 525 N N . VAL A 1 67 ? -10.728 -0.485 7.573 1.00 98.12 67 VAL A N 1
ATOM 526 C CA . VAL A 1 67 ? -9.472 0.218 7.249 1.00 98.12 67 VAL A CA 1
ATOM 527 C C . VAL A 1 67 ? -8.287 -0.749 7.156 1.00 98.12 67 VAL A C 1
ATOM 529 O O . VAL A 1 67 ? -7.418 -0.563 6.307 1.00 98.12 67 VAL A O 1
ATOM 532 N N . GLU A 1 68 ? -8.244 -1.785 7.994 1.00 98.25 68 GLU A N 1
ATOM 533 C CA . GLU A 1 68 ? -7.237 -2.849 7.905 1.00 98.25 68 GLU A CA 1
ATOM 534 C C . GLU A 1 68 ? -7.344 -3.633 6.598 1.00 98.25 68 GLU A C 1
ATOM 536 O O . GLU A 1 68 ? -6.312 -3.935 6.002 1.00 98.25 68 GLU A O 1
ATOM 541 N N . GLN A 1 69 ? -8.559 -3.925 6.129 1.00 98.44 69 GLN A N 1
ATOM 542 C CA . GLN A 1 69 ? -8.758 -4.561 4.830 1.00 98.44 69 GLN A CA 1
ATOM 543 C C . GLN A 1 69 ? -8.235 -3.668 3.703 1.00 98.44 69 GLN A C 1
ATOM 545 O O . GLN A 1 69 ? -7.412 -4.113 2.914 1.00 98.44 69 GLN A O 1
ATOM 550 N N . GLU A 1 70 ? -8.599 -2.383 3.695 1.00 98.00 70 GLU A N 1
ATOM 551 C CA . GLU A 1 70 ? -8.101 -1.441 2.685 1.00 98.00 70 GLU A CA 1
ATOM 552 C C . GLU A 1 70 ? -6.563 -1.329 2.710 1.00 98.00 70 GLU A C 1
ATOM 554 O O . GLU A 1 70 ? -5.932 -1.259 1.658 1.00 98.00 70 GLU A O 1
ATOM 559 N N . LEU A 1 71 ? -5.933 -1.356 3.894 1.00 98.12 71 LEU A N 1
ATOM 560 C CA . LEU A 1 71 ? -4.471 -1.410 4.024 1.00 98.12 71 LEU A CA 1
ATOM 561 C C . LEU A 1 71 ? -3.879 -2.677 3.399 1.00 98.12 71 LEU A C 1
ATOM 563 O O . LEU A 1 71 ? -2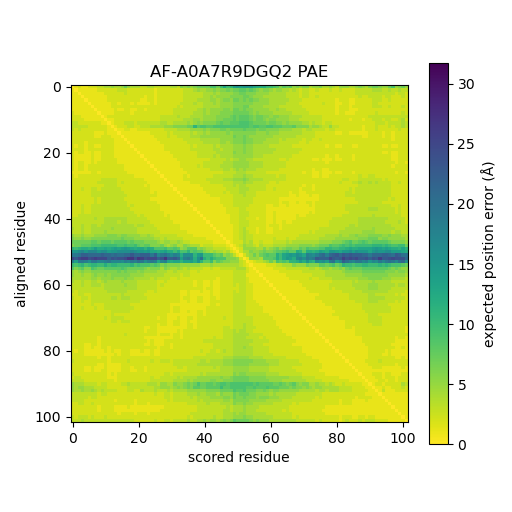.899 -2.584 2.661 1.00 98.12 71 LEU A O 1
ATOM 567 N N . ARG A 1 72 ? -4.461 -3.844 3.696 1.00 98.38 72 ARG A N 1
ATOM 568 C CA . ARG A 1 72 ? -4.022 -5.133 3.141 1.00 98.38 72 ARG A CA 1
ATOM 569 C C . ARG A 1 72 ? -4.160 -5.157 1.627 1.00 98.38 72 ARG A C 1
ATOM 571 O O . ARG A 1 72 ? -3.243 -5.632 0.963 1.00 98.38 72 ARG A O 1
ATOM 578 N N . ASP A 1 73 ? -5.249 -4.616 1.095 1.00 98.12 73 ASP A N 1
ATOM 579 C CA . ASP A 1 73 ? -5.500 -4.565 -0.343 1.00 98.12 73 ASP A CA 1
ATOM 580 C C . ASP A 1 73 ? -4.457 -3.685 -1.042 1.00 98.12 73 ASP A C 1
ATOM 582 O O . ASP A 1 73 ? -3.850 -4.115 -2.018 1.00 98.12 73 ASP A O 1
ATOM 586 N N . ILE A 1 74 ? -4.156 -2.499 -0.494 1.00 97.62 74 ILE A N 1
ATOM 587 C CA . ILE A 1 74 ? -3.113 -1.607 -1.035 1.00 97.62 74 ILE A CA 1
ATOM 588 C C . ILE A 1 74 ? -1.732 -2.278 -0.997 1.00 97.62 74 ILE A C 1
ATOM 590 O O . ILE A 1 74 ? -0.978 -2.175 -1.963 1.00 97.62 74 ILE A O 1
ATOM 594 N N . CYS A 1 75 ? -1.385 -2.949 0.108 1.00 97.88 75 CYS A N 1
ATOM 595 C CA . CYS A 1 75 ? -0.124 -3.686 0.225 1.00 97.88 75 CYS A CA 1
ATOM 596 C C . CYS A 1 75 ? -0.042 -4.838 -0.780 1.00 97.88 75 CYS A C 1
ATOM 598 O O . CYS A 1 75 ? 0.977 -4.998 -1.441 1.00 97.88 75 CYS A O 1
ATOM 600 N N . SER A 1 76 ? -1.112 -5.620 -0.907 1.00 98.25 76 SER A N 1
ATOM 601 C CA . SER A 1 76 ? -1.164 -6.751 -1.837 1.00 98.25 76 SER A CA 1
ATOM 602 C C . SER A 1 76 ? -1.034 -6.278 -3.283 1.00 98.25 76 SER A C 1
ATOM 604 O O . SER A 1 76 ? -0.342 -6.912 -4.072 1.00 98.25 76 SER A O 1
ATOM 606 N N . ASP A 1 77 ? -1.632 -5.130 -3.612 1.00 97.81 77 ASP A N 1
ATOM 607 C CA . ASP A 1 77 ? -1.560 -4.534 -4.943 1.00 97.81 77 ASP A CA 1
ATOM 608 C C . ASP A 1 77 ? -0.126 -4.140 -5.335 1.00 97.81 77 ASP A C 1
ATOM 610 O O . ASP A 1 77 ? 0.348 -4.531 -6.401 1.00 97.81 77 ASP A O 1
ATOM 614 N N . ILE A 1 78 ? 0.609 -3.424 -4.471 1.00 97.69 78 ILE A N 1
ATOM 615 C CA . ILE A 1 78 ? 2.006 -3.066 -4.781 1.00 97.69 78 ILE A CA 1
ATOM 616 C C . ILE A 1 78 ? 2.926 -4.288 -4.800 1.00 97.69 78 ILE A C 1
ATOM 618 O O . ILE A 1 78 ? 3.784 -4.365 -5.675 1.00 97.69 78 ILE A O 1
ATOM 622 N N . LEU A 1 79 ? 2.742 -5.248 -3.888 1.00 98.31 79 LEU A N 1
ATOM 623 C CA . LEU A 1 79 ? 3.544 -6.475 -3.871 1.00 98.31 79 LEU A CA 1
ATOM 624 C C . LEU A 1 79 ? 3.359 -7.271 -5.167 1.00 98.31 79 LEU A C 1
ATOM 626 O O . LEU A 1 79 ? 4.343 -7.673 -5.779 1.00 98.31 79 LEU A O 1
ATOM 630 N N . ALA A 1 80 ? 2.122 -7.395 -5.656 1.00 98.25 80 ALA A N 1
ATOM 631 C CA . ALA A 1 80 ? 1.848 -8.051 -6.931 1.00 98.25 80 ALA A CA 1
ATOM 632 C C . ALA A 1 80 ? 2.533 -7.340 -8.112 1.00 98.25 80 ALA A C 1
ATOM 634 O O . ALA A 1 80 ? 3.094 -7.998 -8.989 1.00 98.25 80 ALA A O 1
ATOM 635 N N . VAL A 1 81 ? 2.528 -6.002 -8.131 1.00 97.88 81 VAL A N 1
ATOM 636 C CA . VAL A 1 81 ? 3.227 -5.218 -9.163 1.00 97.88 81 VAL A CA 1
ATOM 637 C C . VAL A 1 81 ? 4.746 -5.406 -9.071 1.00 97.88 81 VAL A C 1
ATOM 639 O O . VAL A 1 81 ? 5.396 -5.555 -10.105 1.00 97.88 81 VAL A O 1
ATOM 642 N N . LEU A 1 82 ? 5.313 -5.427 -7.860 1.00 98.19 82 LEU A N 1
ATOM 643 C CA . LEU A 1 82 ? 6.743 -5.659 -7.644 1.00 98.19 82 LEU A CA 1
ATOM 644 C C . LEU A 1 82 ? 7.169 -7.032 -8.172 1.00 98.19 82 LEU A C 1
ATOM 646 O O . LEU A 1 82 ? 8.093 -7.104 -8.984 1.00 98.19 82 LEU A O 1
ATOM 650 N N . ASP A 1 83 ? 6.464 -8.084 -7.761 1.00 98.06 83 ASP A N 1
ATOM 651 C CA . ASP A 1 83 ? 6.797 -9.470 -8.097 1.00 98.06 83 ASP A CA 1
ATOM 652 C C . ASP A 1 83 ? 6.593 -9.781 -9.584 1.00 98.06 83 ASP A C 1
ATOM 654 O O . ASP A 1 83 ? 7.386 -10.511 -10.176 1.00 98.06 83 ASP A O 1
ATOM 658 N N . THR A 1 84 ? 5.550 -9.216 -10.201 1.00 97.75 84 THR A N 1
ATOM 659 C CA . THR A 1 84 ? 5.169 -9.558 -11.582 1.00 97.75 84 THR A CA 1
ATOM 660 C C . THR A 1 84 ? 5.887 -8.698 -12.620 1.00 97.75 84 THR A C 1
ATOM 662 O O . THR A 1 84 ? 6.312 -9.219 -13.647 1.00 97.75 84 THR A O 1
ATOM 665 N N . HIS A 1 85 ? 6.029 -7.392 -12.368 1.00 97.25 85 HIS A N 1
ATOM 666 C CA . HIS A 1 85 ? 6.364 -6.417 -13.414 1.00 97.25 85 HIS A CA 1
ATOM 667 C C . HIS A 1 85 ? 7.661 -5.636 -13.176 1.00 97.25 85 HIS A C 1
ATOM 669 O O . HIS A 1 85 ? 8.201 -5.058 -14.113 1.00 97.25 85 HIS A O 1
ATOM 675 N N . LEU A 1 86 ? 8.178 -5.578 -11.943 1.00 97.69 86 LEU A N 1
ATOM 676 C CA . LEU A 1 86 ? 9.311 -4.698 -11.622 1.00 97.69 86 LEU A CA 1
ATOM 677 C C . LEU A 1 86 ? 10.582 -5.470 -11.285 1.00 97.69 86 LEU A C 1
ATOM 679 O O . LEU A 1 86 ? 11.613 -5.270 -11.923 1.00 97.69 86 LEU A O 1
ATOM 683 N N . ILE A 1 87 ? 10.525 -6.379 -10.310 1.00 98.00 87 ILE A N 1
ATOM 684 C CA . ILE A 1 87 ? 11.685 -7.175 -9.889 1.00 98.00 87 ILE A CA 1
ATOM 685 C C . ILE A 1 87 ? 12.235 -8.030 -11.046 1.00 98.00 87 ILE A C 1
ATOM 687 O O . ILE A 1 87 ? 13.456 -8.006 -11.236 1.00 98.00 87 ILE A O 1
ATOM 691 N N . PRO A 1 88 ? 11.407 -8.732 -11.854 1.00 97.88 88 PRO A N 1
ATOM 692 C CA . PRO A 1 88 ? 11.913 -9.546 -12.963 1.00 97.88 88 PRO A CA 1
ATOM 693 C C . PRO A 1 88 ? 12.607 -8.731 -14.063 1.00 97.88 88 PRO A C 1
ATOM 695 O O . PRO A 1 88 ? 13.523 -9.235 -14.712 1.00 97.88 88 PRO A O 1
ATOM 698 N N . PHE A 1 89 ? 12.202 -7.472 -14.248 1.00 96.94 89 PHE A N 1
ATOM 699 C CA . PHE A 1 89 ? 12.670 -6.602 -15.331 1.00 96.94 89 PHE A CA 1
ATOM 700 C C . PHE A 1 89 ? 13.740 -5.593 -14.885 1.00 96.94 89 PHE A C 1
ATOM 702 O O . PHE A 1 89 ? 14.259 -4.832 -15.700 1.00 96.94 89 PHE A O 1
ATOM 709 N N . ALA A 1 90 ? 14.136 -5.612 -13.610 1.00 97.06 90 ALA A N 1
ATOM 710 C CA . ALA A 1 90 ? 15.181 -4.748 -13.072 1.00 97.06 90 ALA A CA 1
ATOM 711 C C . ALA A 1 90 ? 16.578 -5.145 -13.594 1.00 97.06 90 ALA A C 1
ATOM 713 O O . ALA A 1 90 ? 17.135 -6.197 -13.238 1.00 97.06 90 ALA A O 1
ATOM 714 N N . THR A 1 91 ? 17.184 -4.266 -14.394 1.00 95.88 91 THR A N 1
ATOM 715 C CA . THR A 1 91 ? 18.486 -4.501 -15.041 1.00 95.88 91 THR A CA 1
ATOM 716 C C . THR A 1 91 ? 19.662 -4.004 -14.206 1.00 95.88 91 THR A C 1
ATOM 718 O O . THR A 1 91 ? 20.743 -4.592 -14.249 1.00 95.88 91 THR A O 1
ATOM 721 N N . SER A 1 92 ? 19.456 -2.959 -13.400 1.00 96.19 92 SER A N 1
ATOM 722 C CA . SER A 1 92 ? 20.501 -2.356 -12.568 1.00 96.19 92 SER A CA 1
ATOM 723 C C . SER A 1 92 ? 20.449 -2.831 -11.111 1.00 96.19 92 SER A C 1
ATOM 725 O O . SER A 1 92 ? 19.391 -3.159 -10.569 1.00 96.19 92 SER A O 1
ATOM 727 N N . GLY A 1 93 ? 21.599 -2.818 -10.425 1.00 96.94 93 GLY A N 1
ATOM 728 C CA . GLY A 1 93 ? 21.643 -3.066 -8.979 1.00 96.94 93 GLY A CA 1
ATOM 729 C C . GLY A 1 93 ? 20.827 -2.044 -8.179 1.00 96.94 93 GLY A C 1
ATOM 730 O O . GLY A 1 93 ? 20.187 -2.400 -7.194 1.00 96.94 93 GLY A O 1
ATOM 731 N N . GLU A 1 94 ? 20.787 -0.790 -8.635 1.00 96.12 94 GLU A N 1
ATOM 732 C CA . GLU A 1 94 ? 20.015 0.274 -7.992 1.00 96.12 94 GLU A CA 1
ATOM 733 C C . GLU A 1 94 ? 18.503 0.032 -8.097 1.00 96.12 94 GLU A C 1
ATOM 735 O O . GLU A 1 94 ? 17.800 0.174 -7.096 1.00 96.12 94 GLU A O 1
ATOM 740 N N . SER A 1 95 ? 17.987 -0.358 -9.272 1.00 96.69 95 SER A N 1
ATOM 741 C CA . SER A 1 95 ? 16.559 -0.675 -9.430 1.00 96.69 95 SER A CA 1
ATOM 742 C C . SER A 1 95 ? 16.151 -1.886 -8.599 1.00 96.69 95 SER A C 1
ATOM 744 O O . SER A 1 95 ? 15.157 -1.806 -7.879 1.00 96.69 95 SER A O 1
ATOM 746 N N . ARG A 1 96 ? 16.979 -2.935 -8.542 1.00 97.31 96 ARG A N 1
ATOM 747 C CA . ARG A 1 96 ? 16.738 -4.089 -7.656 1.00 97.31 96 ARG A CA 1
ATOM 748 C C . ARG A 1 96 ? 16.667 -3.696 -6.183 1.00 97.31 96 ARG A C 1
ATOM 750 O O .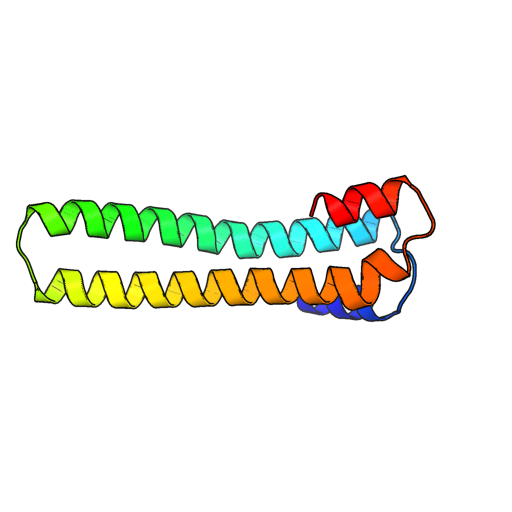 ARG A 1 96 ? 15.694 -4.030 -5.514 1.00 97.31 96 ARG A O 1
ATOM 757 N N . VAL A 1 97 ? 17.665 -2.970 -5.675 1.00 98.19 97 VAL A N 1
ATOM 758 C CA . VAL A 1 97 ? 17.678 -2.526 -4.268 1.00 98.19 97 VAL A CA 1
ATOM 759 C C . VAL A 1 97 ? 16.474 -1.636 -3.963 1.00 98.19 97 VAL A C 1
ATOM 761 O O . VAL A 1 97 ? 15.880 -1.754 -2.893 1.00 98.19 97 VAL A O 1
ATOM 764 N N . PHE A 1 98 ? 16.086 -0.768 -4.900 1.00 97.88 98 PHE A N 1
ATOM 765 C CA . PHE A 1 98 ? 14.908 0.078 -4.746 1.00 97.88 98 PHE A CA 1
ATOM 766 C C . PHE A 1 98 ? 13.626 -0.747 -4.590 1.00 97.88 98 PHE A C 1
ATOM 768 O O . PHE A 1 98 ? 12.855 -0.476 -3.672 1.00 97.88 98 PHE A O 1
ATOM 775 N N . TYR A 1 99 ? 13.416 -1.756 -5.441 1.00 98.12 99 TYR A N 1
ATOM 776 C CA . TYR A 1 99 ? 12.219 -2.598 -5.404 1.00 98.12 99 TYR A CA 1
ATOM 777 C C . TYR A 1 99 ? 12.167 -3.512 -4.180 1.00 98.12 99 TYR A C 1
ATOM 779 O O . TYR A 1 99 ? 11.125 -3.582 -3.547 1.00 98.12 99 TYR A O 1
ATOM 787 N N . TYR A 1 100 ? 13.279 -4.131 -3.774 1.00 97.88 100 TYR A N 1
ATOM 788 C CA . TYR A 1 100 ? 13.308 -4.957 -2.556 1.00 97.88 100 TYR A CA 1
ATOM 789 C C . TYR A 1 100 ? 13.151 -4.153 -1.259 1.00 97.88 100 TYR A C 1
ATOM 791 O O . TYR A 1 100 ? 12.812 -4.711 -0.218 1.00 97.88 100 TYR A O 1
ATOM 799 N N . LYS A 1 101 ? 13.441 -2.848 -1.293 1.00 97.19 101 LYS A N 1
ATOM 800 C CA . LYS A 1 101 ? 13.194 -1.938 -0.170 1.00 97.19 101 LYS A CA 1
ATOM 801 C C . LYS A 1 101 ? 11.726 -1.504 -0.084 1.00 97.19 101 LYS A C 1
ATOM 803 O O . LYS A 1 101 ? 11.290 -1.125 1.006 1.00 97.19 101 LYS A O 1
ATOM 808 N N . MET A 1 102 ? 11.041 -1.409 -1.225 1.00 93.94 102 MET A N 1
ATOM 809 C CA . MET A 1 102 ? 9.649 -0.954 -1.300 1.00 93.94 102 MET A CA 1
ATOM 810 C C . MET A 1 102 ? 8.699 -1.954 -0.654 1.00 93.94 102 MET A C 1
ATOM 812 O O . MET A 1 102 ? 7.757 -1.446 -0.003 1.00 93.94 102 MET A O 1
#